Protein AF-T1AXT1-F1 (afdb_monomer)

Mean predicted aligned error: 6.61 Å

Foldseek 3Di:
DLQVVQFDVVLSVQLVVVVCVQPVFLVSLLVDDLVVSCVSQVPGPPSNVSSVVSNVVSVCCCVPVVGDD

Organism: NCBI:txid410659

pLDDT: mean 78.12, std 11.08, range [47.72, 87.25]

Structure (mmCIF, N/CA/C/O backbone):
data_AF-T1AXT1-F1
#
_entry.id   AF-T1AXT1-F1
#
loop_
_atom_site.group_PDB
_atom_site.id
_atom_site.type_symbol
_atom_site.label_atom_id
_atom_site.label_alt_id
_atom_site.label_comp_id
_atom_site.label_asym_id
_atom_site.label_entity_id
_atom_site.label_seq_id
_atom_site.pdbx_PDB_ins_code
_atom_site.Cartn_x
_atom_site.Cartn_y
_atom_site.Cartn_z
_atom_site.occupancy
_atom_site.B_iso_or_equiv
_atom_site.auth_seq_id
_atom_site.auth_comp_id
_atom_site.auth_asym_id
_atom_site.auth_atom_id
_atom_site.pdbx_PDB_model_num
ATOM 1 N N . MET A 1 1 ? 10.532 0.568 5.979 1.00 55.03 1 MET A N 1
ATOM 2 C CA . MET A 1 1 ? 11.081 -0.780 6.255 1.00 55.03 1 MET A CA 1
ATOM 3 C C . MET A 1 1 ? 10.267 -1.977 5.725 1.00 55.03 1 MET A C 1
ATOM 5 O O . MET A 1 1 ? 10.730 -3.091 5.895 1.00 55.03 1 MET A O 1
ATOM 9 N N . LEU A 1 2 ? 9.161 -1.812 4.978 1.00 55.47 2 LEU A N 1
ATOM 10 C CA . LEU A 1 2 ? 8.560 -2.923 4.196 1.00 55.47 2 LEU A CA 1
ATOM 11 C C . LEU A 1 2 ? 8.442 -2.586 2.698 1.00 55.47 2 LEU A C 1
ATOM 13 O O . LEU A 1 2 ? 8.699 -3.417 1.834 1.00 55.47 2 LEU A O 1
ATOM 17 N N . LEU A 1 3 ? 8.136 -1.323 2.382 1.00 54.72 3 LEU A N 1
ATOM 18 C CA . LEU A 1 3 ? 8.037 -0.835 1.004 1.00 54.72 3 LEU A CA 1
ATOM 19 C C . LEU A 1 3 ? 9.384 -0.384 0.405 1.00 54.72 3 LEU A C 1
ATOM 21 O O . LEU A 1 3 ? 9.521 -0.394 -0.816 1.00 54.72 3 LEU A O 1
ATOM 25 N N . SER A 1 4 ? 10.380 -0.049 1.236 1.00 49.28 4 SER A N 1
ATOM 26 C CA . SER A 1 4 ? 11.702 0.458 0.817 1.00 49.28 4 SER A CA 1
ATOM 27 C C . SER A 1 4 ? 12.714 -0.634 0.454 1.00 49.28 4 SER A C 1
ATOM 29 O O . SER A 1 4 ? 13.743 -0.345 -0.151 1.00 49.28 4 SER A O 1
ATOM 31 N N . ALA A 1 5 ? 12.431 -1.905 0.768 1.00 47.72 5 ALA A N 1
ATOM 32 C CA . ALA A 1 5 ? 13.260 -3.008 0.295 1.00 47.72 5 ALA A CA 1
ATOM 33 C C . ALA A 1 5 ? 13.249 -3.014 -1.247 1.00 47.72 5 ALA A C 1
ATOM 35 O O . ALA A 1 5 ? 12.190 -3.158 -1.870 1.00 47.72 5 ALA A O 1
ATOM 36 N N . GLN A 1 6 ? 14.422 -2.798 -1.850 1.00 53.88 6 GLN A N 1
ATOM 37 C CA . GLN A 1 6 ? 14.642 -2.774 -3.303 1.00 53.88 6 GLN A CA 1
ATOM 38 C C . GLN A 1 6 ? 13.778 -1.755 -4.080 1.00 53.88 6 GLN A C 1
ATOM 40 O O . GLN A 1 6 ? 13.305 -2.024 -5.185 1.00 53.88 6 GLN A O 1
ATOM 45 N N . SER A 1 7 ? 13.506 -0.575 -3.519 1.00 58.38 7 SER A N 1
ATOM 46 C CA . SER A 1 7 ? 12.857 0.531 -4.245 1.00 58.38 7 SER A CA 1
ATOM 47 C C . SER A 1 7 ? 13.321 1.871 -3.684 1.00 58.38 7 SER A C 1
ATOM 49 O O . SER A 1 7 ? 13.528 1.986 -2.483 1.00 58.38 7 SER A O 1
ATOM 51 N N . THR A 1 8 ? 13.484 2.886 -4.537 1.00 71.19 8 THR A N 1
ATOM 52 C CA . THR A 1 8 ? 13.839 4.232 -4.067 1.00 71.19 8 THR A CA 1
ATOM 53 C C . THR A 1 8 ? 12.683 4.824 -3.265 1.00 71.19 8 THR A C 1
ATOM 55 O O . THR A 1 8 ? 11.518 4.670 -3.650 1.00 71.19 8 THR A O 1
ATOM 58 N N . ASP A 1 9 ? 12.984 5.543 -2.182 1.00 72.06 9 ASP A N 1
ATOM 59 C CA . ASP A 1 9 ? 11.958 6.151 -1.321 1.00 72.06 9 ASP A CA 1
ATOM 60 C C . ASP A 1 9 ? 11.012 7.064 -2.116 1.00 72.06 9 ASP A C 1
ATOM 62 O O . ASP A 1 9 ? 9.812 7.111 -1.865 1.00 72.06 9 ASP A O 1
ATOM 66 N N . ARG A 1 10 ? 11.512 7.704 -3.181 1.00 77.62 10 ARG A N 1
ATOM 67 C CA . ARG A 1 10 ? 10.698 8.511 -4.100 1.00 77.62 10 ARG A CA 1
ATOM 68 C C . ARG A 1 10 ? 9.649 7.691 -4.857 1.00 77.62 10 ARG A C 1
ATOM 70 O O . ARG A 1 10 ? 8.534 8.172 -5.061 1.00 77.62 10 ARG A O 1
ATOM 77 N N . ALA A 1 11 ? 9.994 6.487 -5.313 1.00 74.81 11 ALA A N 1
ATOM 78 C CA . ALA A 1 11 ? 9.053 5.609 -6.006 1.00 74.81 11 ALA A CA 1
ATOM 79 C C . ALA A 1 11 ? 7.991 5.078 -5.037 1.00 74.81 11 ALA A C 1
ATOM 81 O O . ALA A 1 11 ? 6.806 5.070 -5.373 1.00 74.81 11 ALA A O 1
ATOM 82 N N . VAL A 1 12 ? 8.416 4.713 -3.824 1.00 75.44 12 VAL A N 1
ATOM 83 C CA . VAL A 1 12 ? 7.528 4.279 -2.741 1.00 75.44 12 VAL A CA 1
ATOM 84 C C . VAL A 1 12 ? 6.548 5.388 -2.375 1.00 75.44 12 VAL A C 1
ATOM 86 O O . VAL A 1 12 ? 5.346 5.162 -2.448 1.00 75.44 12 VAL A O 1
ATOM 89 N N . ASN A 1 13 ? 7.030 6.598 -2.086 1.00 80.19 13 ASN A N 1
ATOM 90 C CA . ASN A 1 13 ? 6.181 7.722 -1.688 1.00 80.19 13 ASN A CA 1
ATOM 91 C C . ASN A 1 13 ? 5.121 8.043 -2.744 1.00 80.19 13 ASN A C 1
ATOM 93 O O . ASN A 1 13 ? 3.958 8.209 -2.403 1.00 80.19 13 ASN A O 1
ATOM 97 N N . ARG A 1 14 ? 5.483 8.036 -4.033 1.00 83.00 14 ARG A N 1
ATOM 98 C CA . ARG A 1 14 ? 4.523 8.265 -5.128 1.00 83.00 14 ARG A CA 1
ATOM 99 C C . ARG A 1 14 ? 3.452 7.181 -5.227 1.00 83.00 14 ARG A C 1
ATOM 101 O O . ARG A 1 14 ? 2.300 7.485 -5.529 1.00 83.00 14 ARG A O 1
ATOM 108 N N . ALA A 1 15 ? 3.830 5.918 -5.046 1.00 81.81 15 ALA A N 1
ATOM 109 C CA . ALA A 1 15 ? 2.887 4.807 -5.101 1.00 81.81 15 ALA A CA 1
ATOM 110 C C . ALA A 1 15 ? 1.946 4.821 -3.889 1.00 81.81 15 ALA A C 1
ATOM 112 O O . ALA A 1 15 ? 0.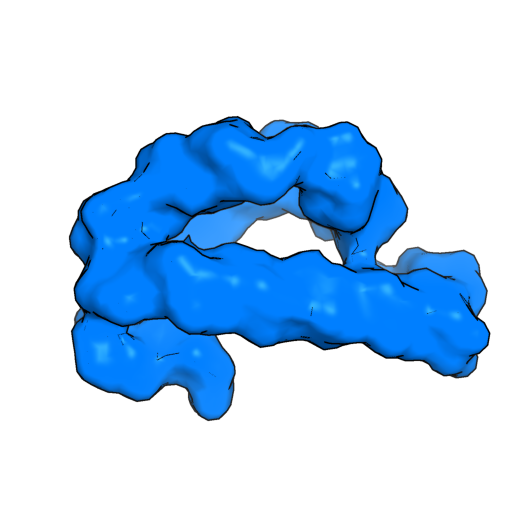736 4.672 -4.045 1.00 81.81 15 ALA A O 1
ATOM 113 N N . THR A 1 16 ? 2.496 5.086 -2.707 1.00 79.12 16 THR A N 1
ATOM 114 C CA . THR A 1 16 ? 1.755 5.224 -1.454 1.00 79.12 16 THR A CA 1
ATOM 115 C C . THR A 1 16 ? 0.814 6.430 -1.479 1.00 79.12 16 THR A C 1
ATOM 117 O O . THR A 1 16 ? -0.336 6.304 -1.085 1.00 79.12 16 THR A O 1
ATOM 120 N N . GLU A 1 17 ? 1.236 7.576 -2.014 1.00 85.25 17 GLU A N 1
ATOM 121 C CA . GLU A 1 17 ? 0.394 8.773 -2.164 1.00 85.25 17 GLU A CA 1
ATOM 122 C C . GLU A 1 17 ? -0.771 8.551 -3.143 1.00 85.25 17 GLU A C 1
ATOM 124 O O . GLU A 1 17 ? -1.884 9.032 -2.926 1.00 85.25 17 GLU A O 1
ATOM 129 N N . ALA A 1 18 ? -0.539 7.817 -4.236 1.00 85.56 18 ALA A N 1
ATOM 130 C CA . ALA A 1 18 ? -1.612 7.429 -5.150 1.00 85.56 18 ALA A CA 1
ATOM 131 C C . ALA A 1 18 ? -2.596 6.459 -4.481 1.00 85.56 18 ALA A C 1
ATOM 133 O O . ALA A 1 18 ? -3.801 6.584 -4.680 1.00 85.56 18 ALA A O 1
ATOM 134 N N . LEU A 1 19 ? -2.084 5.527 -3.673 1.00 83.19 19 LEU A N 1
ATOM 135 C CA . LEU A 1 19 ? -2.898 4.555 -2.956 1.00 83.19 19 LEU A CA 1
ATOM 136 C C . LEU A 1 19 ? -3.724 5.208 -1.838 1.00 83.19 19 LEU A C 1
ATOM 138 O O . LEU A 1 19 ? -4.924 4.974 -1.767 1.00 83.19 19 LEU A O 1
ATOM 142 N N . PHE A 1 20 ? -3.130 6.074 -1.016 1.00 83.88 20 PHE A N 1
ATOM 143 C CA . PHE A 1 20 ? -3.843 6.766 0.063 1.00 83.88 20 PHE A CA 1
ATOM 144 C C . PHE A 1 20 ? -4.918 7.730 -0.447 1.00 83.88 20 PHE A C 1
ATOM 146 O O . PHE A 1 20 ? -5.890 7.976 0.258 1.00 83.88 20 PHE A O 1
ATOM 153 N N . ARG A 1 21 ? -4.805 8.234 -1.682 1.00 86.25 21 ARG A N 1
ATOM 154 C CA . ARG A 1 21 ? -5.880 9.025 -2.302 1.00 86.25 21 ARG A CA 1
ATOM 155 C C . ARG A 1 21 ? -7.148 8.221 -2.581 1.00 86.25 21 ARG A C 1
ATOM 157 O O . ARG A 1 21 ? -8.229 8.795 -2.545 1.00 86.25 21 ARG A O 1
ATOM 164 N N . VAL A 1 22 ? -7.024 6.928 -2.882 1.00 85.06 22 VAL A N 1
ATOM 165 C CA . VAL A 1 22 ? -8.170 6.052 -3.192 1.00 85.06 22 VAL A CA 1
ATOM 166 C C . VAL A 1 22 ? -8.598 5.198 -1.998 1.00 85.06 22 VAL A C 1
ATOM 168 O O . VAL A 1 22 ? -9.771 4.863 -1.870 1.00 85.06 22 VAL A O 1
ATOM 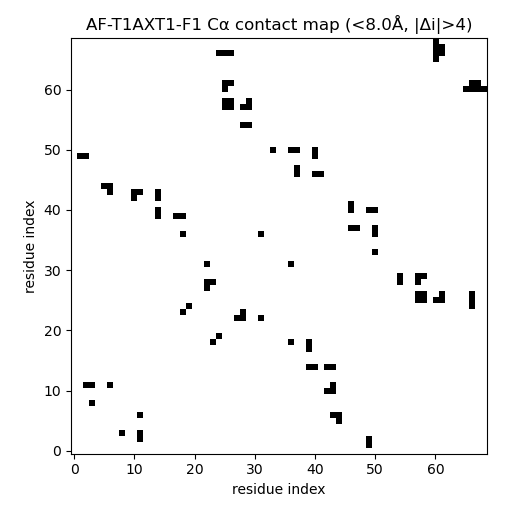171 N N . ALA A 1 23 ? -7.662 4.873 -1.109 1.00 85.62 23 ALA A N 1
ATOM 172 C CA . ALA A 1 23 ? -7.887 4.123 0.116 1.00 85.62 23 ALA A CA 1
ATOM 173 C C . ALA A 1 23 ? -7.042 4.711 1.255 1.00 85.62 23 ALA A C 1
ATOM 175 O O . ALA A 1 23 ? -5.959 4.201 1.551 1.00 85.62 23 ALA A O 1
ATOM 176 N N . PRO A 1 24 ? -7.518 5.796 1.892 1.00 85.38 24 PRO A N 1
ATOM 177 C CA . PRO A 1 24 ? -6.809 6.444 2.992 1.00 85.38 24 PRO A CA 1
ATOM 178 C C . PRO A 1 24 ? -6.753 5.594 4.265 1.00 85.38 24 PRO A C 1
ATOM 180 O O . PRO A 1 24 ? -5.889 5.827 5.101 1.00 85.38 24 PRO A O 1
ATOM 183 N N . THR A 1 25 ? -7.644 4.609 4.420 1.00 84.44 25 THR A N 1
ATOM 184 C CA . THR A 1 25 ? -7.745 3.797 5.638 1.00 84.44 25 THR A CA 1
ATOM 185 C C . THR A 1 25 ? -7.429 2.321 5.380 1.00 84.44 25 THR A C 1
ATOM 187 O O . THR A 1 25 ? -7.678 1.823 4.275 1.00 84.44 25 THR A O 1
ATOM 190 N N . PRO A 1 26 ? -6.928 1.574 6.385 1.00 82.44 26 PRO A N 1
ATOM 191 C CA . PRO A 1 26 ? -6.692 0.134 6.269 1.00 82.44 26 PRO A CA 1
ATOM 192 C C . PRO A 1 26 ? -7.924 -0.652 5.797 1.00 82.44 26 PRO A C 1
ATOM 194 O O . PRO A 1 26 ? -7.793 -1.588 5.011 1.00 82.44 26 PRO A O 1
ATOM 197 N N . GLN A 1 27 ? -9.125 -0.252 6.221 1.00 84.12 27 GLN A N 1
ATOM 198 C CA . GLN A 1 27 ? -10.401 -0.856 5.831 1.00 84.12 27 GLN A CA 1
ATOM 199 C C . GLN A 1 27 ? -10.654 -0.679 4.334 1.00 84.12 27 GLN A C 1
ATOM 201 O O . GLN A 1 27 ? -10.996 -1.641 3.649 1.00 84.12 27 GLN A O 1
ATOM 206 N N . LEU A 1 28 ? -10.428 0.531 3.812 1.00 85.56 28 LEU A N 1
ATOM 207 C CA . LEU A 1 28 ? -10.554 0.811 2.383 1.00 85.56 28 LEU A CA 1
ATOM 208 C C . LEU A 1 28 ? -9.461 0.105 1.575 1.00 85.56 28 LEU A C 1
ATOM 210 O O . LEU A 1 28 ? -9.729 -0.379 0.479 1.00 85.56 28 LEU A O 1
ATOM 214 N N . MET A 1 29 ? -8.250 -0.021 2.125 1.00 84.94 29 MET A N 1
ATOM 215 C CA . MET A 1 29 ? -7.168 -0.768 1.479 1.00 84.94 29 MET A CA 1
ATOM 216 C C . MET A 1 29 ? -7.487 -2.259 1.374 1.00 84.94 29 MET A C 1
ATOM 218 O O . MET A 1 29 ? -7.192 -2.864 0.352 1.00 84.94 29 MET A O 1
ATOM 222 N N . VAL A 1 30 ? -8.101 -2.860 2.395 1.00 83.94 30 VAL A N 1
ATOM 223 C CA . VAL A 1 30 ? -8.539 -4.265 2.342 1.00 83.94 30 VAL A CA 1
ATOM 224 C C . VAL A 1 30 ? -9.773 -4.442 1.451 1.00 83.94 30 VAL A C 1
ATOM 226 O O . VAL A 1 30 ? -9.918 -5.494 0.829 1.00 83.94 30 VAL A O 1
ATOM 229 N N . ALA A 1 31 ? -10.640 -3.429 1.365 1.00 85.12 31 ALA A N 1
ATOM 230 C CA . ALA A 1 31 ? -11.803 -3.428 0.478 1.00 85.12 31 ALA A CA 1
ATOM 231 C C . ALA A 1 31 ? -11.429 -3.268 -1.007 1.00 85.12 31 ALA A C 1
ATOM 233 O O . ALA A 1 31 ? -12.143 -3.769 -1.880 1.00 85.12 31 ALA A O 1
ATOM 234 N N . LEU A 1 32 ? -10.307 -2.605 -1.312 1.00 83.50 32 LEU A N 1
ATOM 235 C CA . LEU A 1 32 ? -9.737 -2.599 -2.656 1.00 83.50 32 LEU A CA 1
ATOM 236 C C . LEU A 1 32 ? -9.329 -4.021 -3.053 1.00 83.50 32 LEU A C 1
ATOM 238 O O . LEU A 1 32 ? -8.625 -4.726 -2.329 1.00 83.50 32 LEU A O 1
ATOM 242 N N . ARG A 1 33 ? -9.731 -4.440 -4.256 1.00 78.56 33 ARG A N 1
ATOM 243 C CA . ARG A 1 33 ? -9.305 -5.733 -4.806 1.00 78.56 33 ARG A CA 1
ATOM 244 C C . ARG A 1 33 ? -7.792 -5.733 -5.003 1.00 78.56 33 ARG A C 1
ATOM 246 O O . ARG A 1 33 ? -7.209 -4.715 -5.386 1.00 78.56 33 ARG A O 1
ATOM 253 N N . ALA A 1 34 ? -7.163 -6.891 -4.808 1.00 79.56 34 ALA A N 1
ATOM 254 C CA . ALA A 1 34 ? -5.719 -7.037 -4.963 1.00 79.56 34 ALA A CA 1
ATOM 255 C C . ALA A 1 34 ? -5.232 -6.564 -6.346 1.00 79.56 34 ALA A C 1
ATOM 257 O O . ALA A 1 34 ? -4.185 -5.926 -6.420 1.00 79.56 34 ALA A O 1
ATOM 258 N N . GLU A 1 35 ? -6.010 -6.762 -7.420 1.00 83.88 35 GLU A N 1
ATOM 259 C CA . GLU A 1 35 ? -5.620 -6.298 -8.760 1.00 83.88 35 GLU A CA 1
ATOM 260 C C . GLU A 1 35 ? -5.509 -4.764 -8.862 1.00 83.88 35 GLU A C 1
ATOM 262 O O . GLU A 1 35 ? -4.664 -4.237 -9.595 1.00 83.88 35 GLU A O 1
ATOM 267 N N . GLN A 1 36 ? -6.333 -4.023 -8.113 1.00 84.88 36 GLN A N 1
ATOM 268 C CA . GLN A 1 36 ? -6.285 -2.559 -8.111 1.00 84.88 36 GLN A CA 1
ATOM 269 C C . GLN A 1 36 ? -5.046 -2.057 -7.367 1.00 84.88 36 GLN A C 1
ATOM 271 O O . GLN A 1 36 ? -4.309 -1.223 -7.897 1.00 84.88 36 GLN A O 1
ATOM 276 N N . LEU A 1 37 ? -4.748 -2.625 -6.195 1.00 83.06 37 LEU A N 1
ATOM 277 C CA . LEU A 1 37 ? -3.504 -2.338 -5.471 1.00 83.06 37 LEU A CA 1
ATOM 278 C C . LEU A 1 37 ? -2.269 -2.680 -6.306 1.00 83.06 37 LEU A C 1
ATOM 280 O O . LEU A 1 37 ? -1.339 -1.876 -6.395 1.00 83.06 37 LEU A O 1
ATOM 284 N N . GLU A 1 38 ? -2.279 -3.837 -6.966 1.00 85.88 38 GLU A N 1
ATOM 285 C CA . GLU A 1 38 ? -1.197 -4.245 -7.855 1.00 85.88 38 GLU A CA 1
ATOM 286 C C . GLU A 1 38 ? -0.984 -3.239 -8.985 1.00 85.88 38 GLU A C 1
ATOM 288 O O . GLU A 1 38 ? 0.160 -2.955 -9.320 1.00 85.88 38 GLU A O 1
ATOM 293 N N . THR A 1 39 ? -2.043 -2.629 -9.523 1.00 87.25 39 THR A N 1
ATOM 294 C CA . THR A 1 39 ? -1.929 -1.597 -10.567 1.00 87.25 39 THR A CA 1
ATOM 295 C C . THR A 1 39 ? -1.197 -0.348 -10.062 1.00 87.25 39 THR A C 1
ATOM 297 O O . THR A 1 39 ? -0.316 0.170 -10.756 1.00 87.25 39 THR A O 1
ATOM 300 N N . HIS A 1 40 ? -1.484 0.103 -8.837 1.00 83.56 40 HIS A N 1
ATOM 301 C CA . HIS A 1 40 ? -0.790 1.242 -8.218 1.00 83.56 40 HIS A CA 1
ATOM 302 C C . HIS A 1 40 ? 0.673 0.923 -7.884 1.00 83.56 40 HIS A C 1
ATOM 304 O O . HIS A 1 40 ? 1.553 1.782 -8.020 1.00 83.56 40 HIS A O 1
ATOM 310 N N . LEU A 1 41 ? 0.937 -0.323 -7.488 1.00 83.25 41 LEU A N 1
ATOM 311 C CA . LEU A 1 41 ? 2.251 -0.792 -7.061 1.00 83.25 41 LEU A CA 1
ATOM 312 C C . LEU A 1 41 ? 3.082 -1.381 -8.210 1.00 83.25 41 LEU A C 1
ATOM 314 O O . LEU A 1 41 ? 4.273 -1.582 -8.014 1.00 83.25 41 LEU A O 1
ATOM 318 N N . ARG A 1 42 ? 2.527 -1.598 -9.413 1.00 85.19 42 ARG A N 1
ATOM 319 C CA . ARG A 1 42 ? 3.178 -2.273 -10.562 1.00 85.19 42 ARG A CA 1
ATOM 320 C C . ARG A 1 42 ? 4.518 -1.657 -10.967 1.00 85.19 42 ARG A C 1
ATOM 322 O O . ARG A 1 42 ? 5.381 -2.343 -11.502 1.00 85.19 42 ARG A O 1
ATOM 329 N N . ARG A 1 43 ? 4.685 -0.354 -10.722 1.00 80.75 43 ARG A N 1
ATOM 330 C CA . ARG A 1 43 ? 5.930 0.390 -10.986 1.00 80.75 43 ARG A CA 1
ATOM 331 C C . ARG A 1 43 ? 7.025 0.132 -9.944 1.00 80.75 43 ARG A C 1
ATOM 333 O O . ARG A 1 43 ? 8.154 0.568 -10.139 1.00 80.75 43 ARG A O 1
ATOM 340 N N . LEU A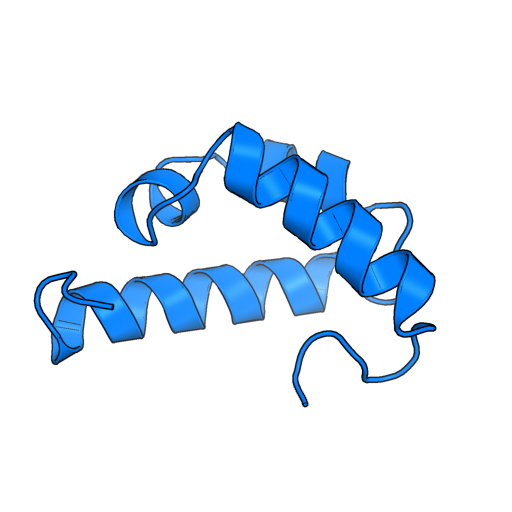 1 44 ? 6.699 -0.535 -8.840 1.00 81.12 44 LEU A N 1
ATOM 341 C CA . LEU A 1 44 ? 7.636 -0.944 -7.803 1.00 81.12 44 LEU A CA 1
ATOM 342 C C . LEU A 1 44 ? 8.161 -2.354 -8.090 1.00 81.12 44 LEU A C 1
ATOM 344 O O . LEU A 1 44 ? 7.425 -3.249 -8.509 1.00 81.12 44 LEU A O 1
ATOM 348 N N . GLY A 1 45 ? 9.439 -2.577 -7.789 1.00 79.31 45 GLY A N 1
ATOM 349 C CA . GLY A 1 45 ? 9.992 -3.927 -7.740 1.00 79.31 45 GLY A CA 1
ATOM 350 C C . GLY A 1 45 ? 9.272 -4.768 -6.682 1.00 79.31 45 GLY A C 1
ATOM 351 O O . GLY A 1 45 ? 8.896 -4.257 -5.622 1.00 79.31 45 GLY A O 1
ATOM 352 N N . LEU A 1 46 ? 9.081 -6.060 -6.971 1.00 83.06 46 LEU A N 1
ATOM 353 C CA . LEU A 1 46 ? 8.430 -7.024 -6.072 1.00 83.06 46 LEU A CA 1
ATOM 354 C C . LEU A 1 46 ? 6.991 -6.638 -5.666 1.00 83.06 46 LEU A C 1
ATOM 356 O O . LEU A 1 46 ? 6.528 -7.007 -4.585 1.00 83.06 46 LEU A O 1
ATOM 360 N N . TYR A 1 47 ? 6.265 -5.913 -6.525 1.00 83.81 47 TYR A N 1
ATOM 361 C CA . TYR A 1 47 ? 4.944 -5.363 -6.201 1.00 83.81 47 TYR A CA 1
ATOM 362 C C . TYR A 1 47 ? 3.923 -6.405 -5.723 1.00 83.81 47 TYR A C 1
ATOM 364 O O . TYR A 1 47 ? 3.158 -6.111 -4.812 1.00 83.81 47 TYR A O 1
ATOM 372 N N . ARG A 1 48 ? 3.932 -7.634 -6.263 1.00 84.94 48 ARG A N 1
ATOM 373 C CA . ARG A 1 48 ? 3.037 -8.720 -5.817 1.00 84.94 48 ARG A CA 1
ATOM 374 C C . ARG A 1 48 ? 3.269 -9.086 -4.350 1.00 84.94 48 ARG A C 1
ATOM 376 O O . ARG A 1 48 ? 2.330 -9.147 -3.564 1.00 84.94 48 ARG A O 1
ATOM 383 N N . MET A 1 49 ? 4.535 -9.263 -3.961 1.00 84.81 49 MET A N 1
ATOM 384 C CA . MET A 1 49 ? 4.911 -9.545 -2.569 1.00 84.81 49 MET A CA 1
ATOM 385 C C . MET A 1 49 ? 4.568 -8.363 -1.661 1.00 84.81 49 MET A C 1
ATOM 387 O O . MET A 1 49 ? 3.960 -8.550 -0.610 1.00 84.81 49 MET A O 1
ATOM 391 N N . LYS A 1 50 ? 4.875 -7.135 -2.101 1.00 82.81 50 LYS A N 1
ATOM 392 C CA . LYS A 1 50 ? 4.542 -5.910 -1.360 1.00 82.81 50 LYS A CA 1
ATOM 393 C C . LYS A 1 50 ? 3.034 -5.743 -1.168 1.00 82.81 50 LYS A C 1
ATOM 395 O O . LYS A 1 50 ? 2.617 -5.375 -0.079 1.00 82.81 50 LYS A O 1
ATOM 400 N N . THR A 1 51 ? 2.227 -6.072 -2.177 1.00 86.50 51 THR A N 1
ATOM 401 C CA . THR A 1 51 ? 0.758 -6.011 -2.106 1.00 86.50 51 THR A CA 1
ATOM 402 C C . THR A 1 51 ? 0.219 -7.006 -1.085 1.00 86.50 51 THR A C 1
ATOM 404 O O . THR A 1 51 ? -0.570 -6.630 -0.221 1.00 86.50 51 THR A O 1
ATOM 407 N N . ARG A 1 52 ? 0.690 -8.261 -1.122 1.00 85.56 52 ARG A N 1
ATOM 408 C CA . ARG A 1 52 ? 0.291 -9.282 -0.138 1.00 85.56 52 ARG A CA 1
ATOM 409 C C . ARG A 1 52 ? 0.656 -8.869 1.284 1.00 85.56 52 ARG A C 1
ATOM 411 O O . ARG A 1 52 ? -0.172 -8.999 2.179 1.00 85.56 52 ARG A O 1
ATOM 418 N N . HIS A 1 53 ? 1.869 -8.356 1.487 1.00 85.69 53 HIS A N 1
ATOM 419 C CA . HIS A 1 53 ? 2.309 -7.895 2.800 1.00 85.69 53 HIS A CA 1
ATOM 420 C C . HIS A 1 53 ? 1.516 -6.679 3.282 1.00 85.69 53 HIS A C 1
ATOM 422 O O . HIS A 1 53 ? 1.098 -6.663 4.431 1.00 85.69 53 HIS A O 1
ATOM 428 N N . LEU A 1 54 ? 1.259 -5.700 2.409 1.00 84.12 54 LEU A N 1
ATOM 429 C CA . LEU A 1 54 ? 0.451 -4.529 2.737 1.00 84.12 54 LEU A CA 1
ATOM 430 C C . LEU A 1 54 ? -0.957 -4.938 3.179 1.00 84.12 54 LEU A C 1
ATOM 432 O O . LEU A 1 54 ? -1.395 -4.529 4.246 1.00 84.12 54 LEU A O 1
ATOM 436 N N . LEU A 1 55 ? -1.629 -5.803 2.415 1.00 85.94 55 LEU A N 1
ATOM 437 C CA . LEU A 1 55 ? -2.955 -6.309 2.775 1.00 85.94 55 LEU A CA 1
ATOM 438 C C . LEU A 1 55 ? -2.939 -7.092 4.091 1.00 85.94 55 LEU A C 1
ATOM 440 O O . LEU A 1 55 ? -3.846 -6.927 4.903 1.00 85.94 55 LEU A O 1
ATOM 444 N N . ALA A 1 56 ? -1.917 -7.920 4.323 1.00 87.12 56 ALA A N 1
ATOM 445 C CA . ALA A 1 56 ? -1.756 -8.631 5.588 1.00 87.12 56 ALA A CA 1
ATOM 446 C C . ALA A 1 56 ? -1.566 -7.659 6.763 1.00 87.12 56 ALA A C 1
ATOM 448 O O . ALA A 1 56 ? -2.210 -7.821 7.796 1.00 87.12 56 ALA A O 1
ATOM 449 N N . SER A 1 57 ? -0.747 -6.617 6.593 1.00 84.75 57 SER A N 1
ATOM 450 C CA . SER A 1 57 ? -0.569 -5.562 7.592 1.00 84.75 57 SER A CA 1
ATOM 451 C C . SER A 1 57 ? -1.866 -4.794 7.841 1.00 84.75 57 SER A C 1
ATOM 453 O O . SER A 1 57 ? -2.226 -4.603 8.996 1.00 84.75 57 SER A O 1
ATOM 455 N N . CYS A 1 58 ? -2.609 -4.409 6.800 1.00 84.31 58 CYS A N 1
ATOM 456 C CA . CYS A 1 58 ? -3.893 -3.726 6.959 1.00 84.31 58 CYS A CA 1
ATOM 457 C C . CYS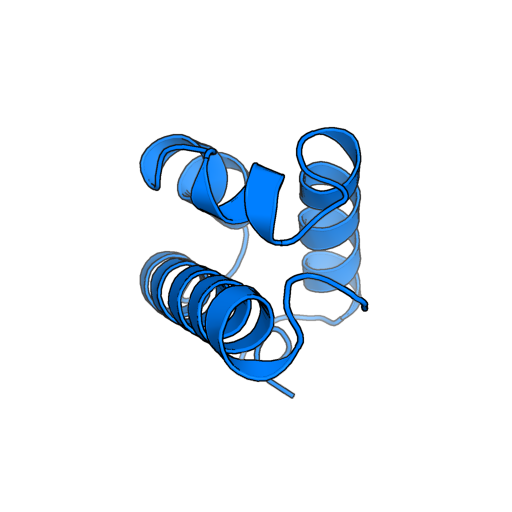 A 1 58 ? -4.916 -4.601 7.694 1.00 84.31 58 CYS A C 1
ATOM 459 O O . CYS A 1 58 ? -5.577 -4.112 8.604 1.00 84.31 58 CYS A O 1
ATOM 461 N N . ARG A 1 59 ? -5.012 -5.897 7.364 1.00 84.62 59 ARG A N 1
ATOM 462 C CA . ARG A 1 59 ? -5.874 -6.849 8.089 1.00 84.62 59 ARG A CA 1
ATOM 463 C C . ARG A 1 59 ? -5.479 -6.961 9.557 1.00 84.62 59 ARG A C 1
ATOM 465 O O . ARG A 1 59 ? -6.334 -6.827 10.420 1.00 84.62 59 ARG A O 1
ATOM 472 N N . MET A 1 60 ? -4.185 -7.111 9.834 1.00 85.19 60 MET A N 1
ATOM 473 C CA . MET A 1 60 ? -3.667 -7.174 11.201 1.00 85.19 60 MET A CA 1
ATOM 474 C C . MET A 1 60 ? -3.955 -5.888 11.987 1.00 85.19 60 MET A 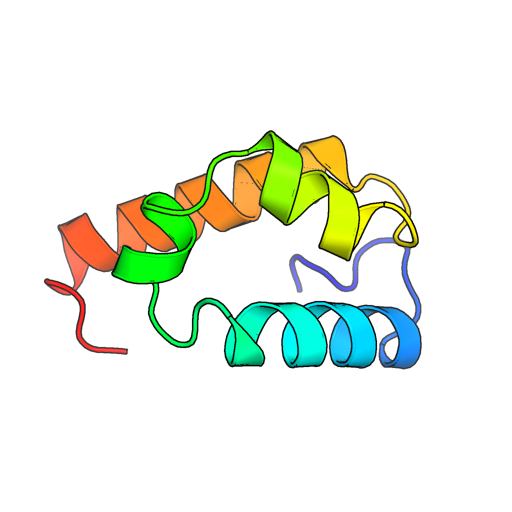C 1
ATOM 476 O O . MET A 1 60 ? -4.267 -5.963 13.170 1.00 85.19 60 MET A O 1
ATOM 480 N N . LEU A 1 61 ? -3.869 -4.717 11.347 1.00 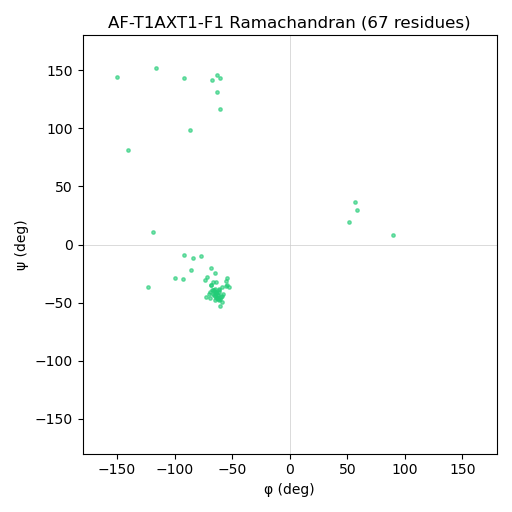82.25 61 LEU A N 1
ATOM 481 C CA . LEU A 1 61 ? -4.211 -3.437 11.973 1.00 82.25 61 LEU A CA 1
ATOM 482 C C . LEU A 1 61 ? -5.707 -3.339 12.290 1.00 82.25 61 LEU A C 1
ATOM 484 O O . LEU A 1 61 ? -6.064 -2.914 13.383 1.00 82.25 61 LEU A O 1
ATOM 488 N N . ILE A 1 62 ? -6.579 -3.779 11.381 1.00 82.44 62 ILE A N 1
ATOM 489 C CA . ILE A 1 62 ? -8.029 -3.821 11.625 1.00 82.44 62 ILE A CA 1
ATOM 490 C C . ILE A 1 62 ? -8.348 -4.774 12.782 1.00 82.44 62 ILE A C 1
ATOM 492 O O . ILE A 1 62 ? -9.082 -4.401 13.688 1.00 82.44 62 ILE A O 1
ATOM 496 N N . GLU A 1 63 ? -7.769 -5.975 12.782 1.00 82.62 63 GLU A N 1
ATOM 497 C CA . GLU A 1 63 ? -8.017 -6.990 13.812 1.00 82.62 63 GLU A CA 1
ATOM 49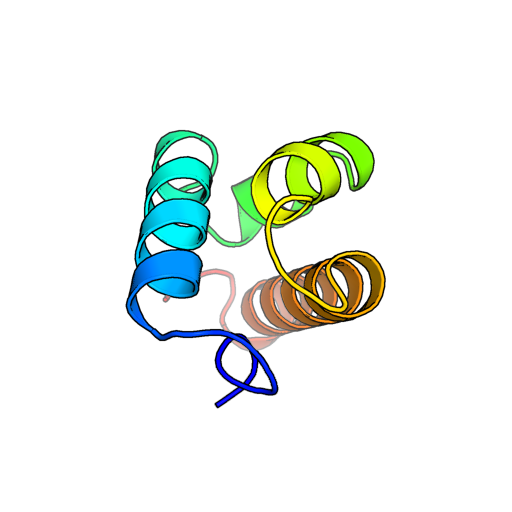8 C C . GLU A 1 63 ? -7.475 -6.590 15.189 1.00 82.62 63 GLU A C 1
ATOM 500 O O . GLU A 1 63 ? -8.111 -6.867 16.203 1.00 82.62 63 GLU A O 1
ATOM 505 N N . ARG A 1 64 ? -6.294 -5.960 15.248 1.00 75.12 64 ARG A N 1
ATOM 506 C CA . ARG A 1 64 ? -5.627 -5.644 16.522 1.00 75.12 64 ARG A CA 1
ATOM 507 C C . ARG A 1 64 ? -5.945 -4.265 17.079 1.00 75.12 64 ARG A C 1
ATOM 509 O O . ARG A 1 64 ? -5.891 -4.099 18.291 1.00 75.12 64 ARG A O 1
ATOM 516 N N . PHE A 1 65 ? -6.232 -3.294 16.221 1.00 69.81 65 PHE A N 1
ATOM 517 C CA . PHE A 1 65 ? -6.436 -1.896 16.614 1.00 69.81 65 PHE A CA 1
ATOM 518 C C . PHE A 1 65 ? -7.839 -1.394 16.272 1.00 69.81 65 PHE A C 1
ATOM 520 O O . PHE A 1 65 ? -8.088 -0.196 16.316 1.00 69.81 65 PHE A O 1
ATOM 527 N N . ASN A 1 66 ? -8.757 -2.292 15.890 1.00 64.50 66 ASN A N 1
ATOM 528 C CA . ASN A 1 66 ? -10.128 -1.969 15.484 1.00 64.50 66 ASN A CA 1
ATOM 529 C C . ASN A 1 66 ? -10.221 -0.875 14.398 1.00 64.50 66 ASN A C 1
ATOM 531 O O . ASN A 1 66 ? -11.271 -0.266 14.203 1.00 64.50 66 ASN A O 1
ATOM 535 N N . GLY A 1 67 ? -9.123 -0.635 13.669 1.00 57.38 67 GLY A N 1
ATOM 536 C CA . GLY A 1 67 ? -9.047 0.396 12.645 1.00 57.38 67 GLY A CA 1
ATOM 537 C C . GLY A 1 67 ? -8.595 1.789 13.083 1.00 57.38 67 GLY A C 1
ATOM 538 O O . GLY A 1 67 ? -8.667 2.689 12.248 1.00 57.38 67 GLY A O 1
ATOM 539 N N . GLU A 1 68 ? -8.140 1.982 14.321 1.00 47.94 68 GLU A N 1
ATOM 540 C CA . GLU A 1 68 ? -7.543 3.245 14.773 1.00 47.94 68 GLU A CA 1
ATOM 541 C C . GLU A 1 68 ? -6.037 3.269 14.458 1.00 47.94 68 GLU A C 1
ATOM 543 O O . GLU A 1 68 ? -5.233 2.669 15.173 1.00 47.94 68 GLU A O 1
ATOM 548 N N . VAL A 1 69 ? -5.659 3.932 13.356 1.00 54.50 69 VAL A N 1
ATOM 549 C CA . VAL A 1 69 ? -4.272 4.307 13.009 1.00 54.50 69 VAL A CA 1
ATOM 550 C C . VAL A 1 69 ? -4.271 5.640 12.274 1.00 54.50 69 VAL A C 1
ATOM 552 O O . VAL A 1 69 ? -5.111 5.784 11.356 1.00 54.50 69 VAL A O 1
#

Radius of gyration: 11.43 Å; Cα contacts (8 Å, |Δi|>4): 56; chains: 1; bounding box: 26×19×28 Å

Solvent-accessible surface area (backbone atoms only — not comparable to full-atom values): 3974 Å² total; per-residue (Å²): 130,75,69,48,66,78,41,56,65,70,61,42,51,55,33,50,55,58,46,41,74,79,27,74,44,49,68,45,47,62,69,45,53,69,70,60,54,36,62,56,31,59,88,43,64,66,24,69,62,48,45,55,50,49,45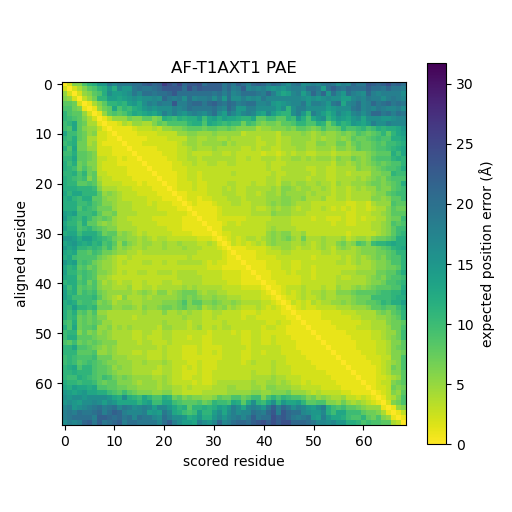,51,5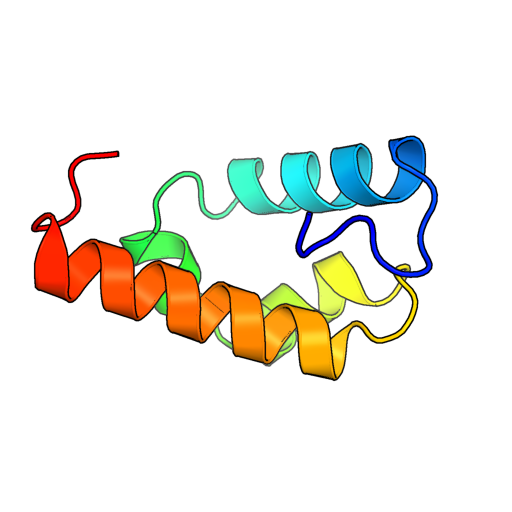0,28,51,51,42,38,75,74,46,76,61,74,127

Sequence (69 aa):
MLLSAQSTDRAVNRATEALFRVAPTPQLMVALRAEQLETHLRRLGLYRMKTRHLLASCRMLIERFNGEV

InterPro domains:
  IPR003265 HhH-GPD domain [PF00730] (1-62)
  IPR011257 DNA glycosylase [SSF48150] (2-69)

Secondary structure (DSSP, 8-state):
--S-TTS-HHHHHHHHHHHHHH--SHHHHHHS-HHHHHHHHTTSTTHHHHHHHHHHHHHHHHHHHTT--

Nearest PDB structures (foldseek):
  2abk-assembly1_A  TM=9.185E-01  e=1.118E-05  Escherichia coli
  1p59-assembly1_A  TM=8.962E-01  e=1.324E-04  Geobacillus stearothermophilus
  1orp-assembly1_A  TM=8.986E-01  e=1.695E-04  Geobacillus stearothermophilus
  7rdt-assembly1_A  TM=9.062E-01  e=3.498E-03  Homo sapiens
  1kea-assembly1_A  TM=8.779E-01  e=2.098E-02  Methanothermobacter thermautotrophicus